Protein AF-A0A150PS14-F1 (afdb_monomer_lite)

Sequence (82 aa):
MTDRSLSRWADHLRGRLPIALGVALLGAAARLSMPAPPARTTDAIAGMLGEAIGGTVSPDDFVWEERGGFLSDALLGRRVLF

Secondary structure (DSSP, 8-state):
--HHHHHHHHHHHHHHHHHHHHHHHHHHHHHHHSPPPPPSSHHHHHHHHHHHHTS---TTS-EEPPP--HHHHHHT--PEE-

pLDDT: mean 82.58, std 8.54, range [54.81, 96.69]

Organism: Sorangium cellulosum (NCBI:txid56)

Radius of gyration: 22.75 Å; chains: 1; bounding box: 52×24×53 Å

Foldseek 3Di:
DCPVVVVVVVVVCVVCVVVVVVVVVVVVVVVVPDPDDFDPDLVSVQVVVQVVVVHGGDSVNKDWDDDPDDVCCVPVNIDIGD

Structure (mmCIF, N/CA/C/O backbone):
data_AF-A0A150PS14-F1
#
_entry.id   AF-A0A150PS14-F1
#
loop_
_atom_site.group_PDB
_atom_site.id
_atom_site.type_symbol
_atom_site.label_atom_id
_atom_site.label_alt_id
_atom_site.label_comp_id
_atom_site.label_asym_id
_atom_site.label_en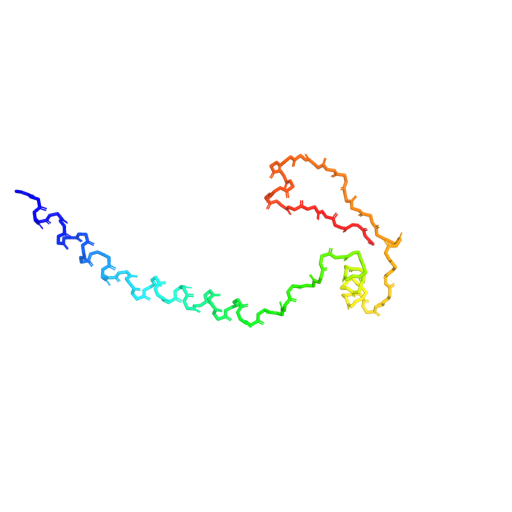tity_id
_atom_site.label_seq_id
_atom_site.pdbx_PDB_ins_code
_atom_site.Cartn_x
_atom_site.Cartn_y
_atom_site.Cartn_z
_atom_site.occupancy
_atom_site.B_iso_or_equiv
_atom_site.auth_seq_id
_atom_site.auth_comp_id
_atom_site.auth_asym_id
_atom_site.auth_atom_id
_atom_site.pdbx_PDB_model_num
ATOM 1 N N . MET A 1 1 ? 37.166 15.354 -32.005 1.00 54.81 1 MET A N 1
ATOM 2 C CA . MET A 1 1 ? 37.091 13.962 -31.483 1.00 54.81 1 MET A CA 1
ATOM 3 C C . MET A 1 1 ? 35.850 13.693 -30.612 1.00 54.81 1 MET A C 1
ATOM 5 O O . MET A 1 1 ? 35.695 12.577 -30.137 1.00 54.81 1 MET A O 1
ATOM 9 N N . THR A 1 2 ? 34.936 14.655 -30.442 1.00 60.88 2 THR A N 1
ATOM 10 C CA . THR A 1 2 ? 33.754 14.589 -29.556 1.00 60.88 2 THR A CA 1
ATOM 11 C C . THR A 1 2 ? 32.485 14.020 -30.216 1.00 60.88 2 THR A C 1
ATOM 13 O O . THR A 1 2 ? 31.738 13.302 -29.554 1.00 60.88 2 THR A O 1
ATOM 16 N N . ASP A 1 3 ? 32.274 14.220 -31.522 1.00 62.44 3 ASP A N 1
ATOM 17 C CA . ASP A 1 3 ? 31.053 13.771 -32.233 1.00 62.44 3 ASP A CA 1
ATOM 18 C C . ASP A 1 3 ? 30.822 12.254 -32.235 1.00 62.44 3 ASP A C 1
ATOM 20 O O . ASP A 1 3 ? 29.691 11.763 -32.168 1.00 62.44 3 ASP A O 1
ATOM 24 N N . ARG A 1 4 ? 31.906 11.475 -32.274 1.00 64.12 4 ARG A N 1
ATOM 25 C CA . ARG A 1 4 ? 31.828 10.007 -32.304 1.00 64.12 4 ARG A CA 1
ATOM 26 C C . ARG A 1 4 ? 31.414 9.411 -30.947 1.00 64.12 4 ARG A C 1
ATOM 28 O O . ARG A 1 4 ? 30.993 8.261 -30.885 1.00 64.12 4 ARG A O 1
ATOM 35 N N . SER A 1 5 ? 31.542 10.183 -29.866 1.00 68.75 5 SER A N 1
ATOM 36 C CA . SER A 1 5 ? 31.079 9.799 -28.529 1.00 68.75 5 SER A CA 1
ATOM 37 C C . SER A 1 5 ? 29.572 10.025 -28.397 1.00 68.75 5 SER A C 1
ATOM 39 O O . SER A 1 5 ? 28.840 9.095 -28.069 1.00 68.75 5 SER A O 1
ATOM 41 N N . LEU A 1 6 ? 29.093 11.226 -28.743 1.00 72.00 6 LEU A N 1
ATOM 42 C CA . LEU A 1 6 ? 27.680 11.609 -28.621 1.00 72.00 6 LEU A CA 1
ATOM 43 C C . LEU A 1 6 ? 26.745 10.719 -29.452 1.00 72.00 6 LEU A C 1
ATOM 45 O O . LEU A 1 6 ? 25.685 10.329 -28.971 1.00 72.00 6 LEU A O 1
ATOM 49 N N . SER A 1 7 ? 27.166 10.336 -30.658 1.00 73.94 7 SER A N 1
ATOM 50 C CA . SER A 1 7 ? 26.425 9.401 -31.520 1.00 73.94 7 SER A CA 1
ATOM 51 C C . SER A 1 7 ? 26.247 8.019 -30.881 1.00 73.94 7 SER A C 1
ATOM 53 O O . SER A 1 7 ? 25.133 7.509 -30.835 1.00 73.94 7 SER A O 1
ATOM 55 N N . ARG A 1 8 ? 27.300 7.449 -30.278 1.00 76.69 8 ARG A N 1
ATOM 56 C CA . ARG A 1 8 ? 27.205 6.161 -29.562 1.00 76.69 8 ARG A CA 1
ATOM 57 C C . ARG A 1 8 ? 26.268 6.221 -28.361 1.00 76.69 8 ARG A C 1
ATOM 59 O O . ARG A 1 8 ? 25.533 5.268 -28.121 1.00 76.69 8 ARG A O 1
ATOM 66 N N . TRP A 1 9 ? 26.289 7.323 -27.613 1.00 73.75 9 TRP A N 1
ATOM 67 C CA . TRP A 1 9 ? 25.358 7.536 -26.503 1.00 73.75 9 TRP A CA 1
ATOM 68 C C . TRP A 1 9 ? 23.915 7.664 -26.997 1.00 73.75 9 TRP A C 1
ATOM 70 O O . TRP A 1 9 ? 23.025 7.036 -26.429 1.00 73.75 9 TRP A O 1
ATOM 80 N N . ALA A 1 10 ? 23.681 8.406 -28.081 1.00 78.81 10 ALA A N 1
ATOM 81 C CA . ALA A 1 10 ? 22.358 8.548 -28.682 1.00 78.81 10 ALA A CA 1
ATOM 82 C C . ALA A 1 10 ? 21.799 7.209 -29.193 1.00 78.81 10 ALA A C 1
ATOM 84 O O . ALA A 1 10 ? 20.632 6.899 -28.953 1.00 78.81 10 ALA A O 1
ATOM 85 N N . ASP A 1 11 ? 22.631 6.384 -29.829 1.00 79.56 11 ASP A N 1
ATOM 86 C CA . ASP A 1 11 ? 22.232 5.059 -30.312 1.00 79.56 11 ASP A CA 1
ATOM 87 C C . ASP A 1 11 ? 21.977 4.085 -29.154 1.00 79.56 11 ASP A C 1
ATOM 89 O O . ASP A 1 11 ? 20.990 3.345 -29.159 1.00 79.56 11 ASP A O 1
ATOM 93 N N . HIS A 1 12 ? 22.806 4.141 -28.106 1.00 75.88 12 HIS A N 1
ATOM 94 C CA . HIS A 1 12 ? 22.605 3.360 -26.885 1.00 75.88 12 HIS A CA 1
ATOM 95 C C . HIS A 1 12 ? 21.293 3.725 -26.172 1.00 75.88 12 HIS A C 1
ATOM 97 O O . HIS A 1 12 ? 20.570 2.843 -25.704 1.00 75.88 12 HIS A O 1
ATOM 103 N N . LEU A 1 13 ? 20.958 5.017 -26.117 1.00 78.06 13 LEU A N 1
ATOM 104 C CA . LEU A 1 13 ? 19.707 5.507 -25.540 1.00 78.06 13 LEU A CA 1
ATOM 105 C C . LEU A 1 13 ? 18.496 5.134 -26.406 1.00 78.06 13 LEU A C 1
ATOM 107 O O . LEU A 1 13 ? 17.491 4.677 -25.864 1.00 78.06 13 LEU A O 1
ATOM 111 N N . ARG A 1 14 ? 18.591 5.235 -27.740 1.00 82.56 14 ARG A N 1
ATOM 112 C CA . ARG A 1 14 ? 17.524 4.796 -28.661 1.00 82.56 14 ARG A CA 1
ATOM 113 C C . ARG A 1 14 ? 17.203 3.317 -28.521 1.00 82.56 14 ARG A C 1
ATOM 115 O O . ARG A 1 14 ? 16.029 2.968 -28.491 1.00 82.56 14 ARG A O 1
ATOM 122 N N . GLY A 1 15 ? 18.218 2.461 -28.394 1.00 84.81 15 GLY A N 1
ATOM 123 C CA . GLY A 1 15 ? 18.015 1.020 -28.228 1.00 84.81 15 GLY A CA 1
ATOM 124 C C . GLY A 1 15 ? 17.272 0.650 -26.939 1.00 84.81 15 GLY A C 1
ATOM 125 O O . GLY A 1 15 ? 16.587 -0.367 -26.891 1.00 84.81 15 GLY A O 1
ATOM 126 N N . ARG A 1 16 ? 17.368 1.488 -25.898 1.00 87.56 16 ARG A N 1
ATOM 127 C CA . ARG A 1 16 ? 16.729 1.259 -24.589 1.00 87.56 16 ARG A CA 1
ATOM 128 C C . ARG A 1 16 ? 15.434 2.037 -24.388 1.00 87.56 16 ARG A C 1
ATOM 130 O O . ARG A 1 16 ? 14.692 1.725 -23.458 1.00 87.56 16 ARG A O 1
ATOM 137 N N . LEU A 1 17 ? 15.140 3.006 -25.254 1.00 90.56 17 LEU A N 1
ATOM 138 C CA . LEU A 1 17 ? 13.935 3.828 -25.176 1.00 90.56 17 LEU A CA 1
ATOM 139 C C . LEU A 1 17 ? 12.642 2.991 -25.141 1.00 90.56 17 LEU A C 1
ATOM 141 O O . LEU A 1 17 ? 11.814 3.277 -24.279 1.00 90.56 17 LEU A O 1
ATOM 145 N N . PRO A 1 18 ? 12.461 1.930 -25.959 1.00 92.69 18 PRO A N 1
ATOM 146 C CA . PRO A 1 18 ? 11.255 1.102 -25.889 1.00 92.69 18 PRO A CA 1
ATOM 147 C C . PRO A 1 18 ? 11.094 0.394 -24.540 1.00 92.69 18 PRO A C 1
ATOM 149 O O . PRO A 1 18 ? 9.987 0.312 -24.017 1.00 92.69 18 PRO A O 1
ATOM 152 N N . ILE A 1 19 ? 12.199 -0.075 -23.951 1.00 92.75 19 ILE A N 1
ATOM 153 C CA . ILE A 1 19 ? 12.193 -0.739 -22.641 1.00 92.75 19 ILE A CA 1
ATOM 154 C C . ILE A 1 19 ? 11.832 0.271 -21.551 1.00 92.75 19 ILE A C 1
ATOM 156 O O . ILE A 1 19 ? 10.944 0.012 -20.745 1.00 92.75 19 ILE A O 1
ATOM 160 N N . ALA A 1 20 ? 12.484 1.436 -21.546 1.00 92.25 20 ALA A N 1
ATOM 161 C CA . ALA A 1 20 ? 12.205 2.495 -20.580 1.00 92.25 20 ALA A CA 1
ATOM 162 C C . ALA A 1 20 ? 10.744 2.965 -20.661 1.00 92.25 20 ALA A C 1
ATOM 164 O O . ALA A 1 20 ? 10.083 3.104 -19.633 1.00 92.25 20 ALA A O 1
ATOM 165 N N . LEU A 1 21 ? 10.223 3.144 -21.879 1.00 94.94 21 LEU A N 1
ATOM 166 C CA . LEU A 1 21 ? 8.828 3.506 -22.109 1.00 94.94 21 LEU A CA 1
ATOM 167 C C . LEU A 1 21 ? 7.881 2.400 -21.630 1.00 94.94 21 LEU A C 1
ATOM 169 O O . LEU A 1 21 ? 6.891 2.692 -20.970 1.00 94.94 21 LEU A O 1
ATOM 173 N N . GLY A 1 22 ? 8.203 1.135 -21.911 1.00 95.94 22 GLY A N 1
ATOM 174 C CA . GLY A 1 22 ? 7.433 -0.016 -21.445 1.00 95.94 22 GLY A CA 1
ATOM 175 C C . GLY A 1 22 ? 7.345 -0.076 -19.921 1.00 95.94 22 GLY A C 1
ATOM 176 O O . GLY A 1 22 ? 6.251 -0.192 -19.376 1.00 95.94 22 GLY A O 1
ATOM 177 N N . VAL A 1 23 ? 8.471 0.087 -19.221 1.00 95.94 23 VAL A N 1
ATOM 178 C CA . VAL A 1 23 ? 8.505 0.137 -17.749 1.00 95.94 23 VAL A CA 1
ATOM 179 C C . VAL A 1 23 ? 7.685 1.314 -17.217 1.00 95.94 23 VAL A C 1
ATOM 181 O O . VAL A 1 23 ? 6.898 1.140 -16.287 1.00 95.94 23 VAL A O 1
ATOM 184 N N . ALA A 1 24 ? 7.818 2.498 -17.821 1.00 95.25 24 ALA A N 1
ATOM 185 C CA . ALA A 1 24 ? 7.054 3.677 -17.421 1.00 95.25 24 ALA A CA 1
ATOM 186 C C . ALA A 1 24 ? 5.540 3.486 -17.619 1.00 95.25 24 ALA A C 1
ATOM 188 O O . ALA A 1 24 ? 4.759 3.818 -16.728 1.00 95.25 24 ALA A O 1
ATOM 189 N N . LEU A 1 25 ? 5.122 2.908 -18.750 1.00 96.69 25 LEU A N 1
ATOM 190 C CA . LEU A 1 25 ? 3.717 2.618 -19.043 1.00 96.69 25 LEU A CA 1
ATOM 191 C C . LEU A 1 25 ? 3.145 1.563 -18.094 1.00 96.69 25 LEU A C 1
ATOM 193 O O . LEU A 1 25 ? 2.040 1.747 -17.591 1.00 96.69 25 LEU A O 1
ATOM 197 N N . LEU A 1 26 ? 3.897 0.500 -17.801 1.00 95.69 26 LEU A N 1
ATOM 198 C CA . LEU A 1 26 ? 3.494 -0.510 -16.819 1.00 95.69 26 LEU A CA 1
ATOM 199 C C . LEU A 1 26 ? 3.320 0.106 -15.426 1.00 95.69 26 LEU A C 1
ATOM 201 O O . LEU A 1 26 ? 2.311 -0.142 -14.769 1.00 95.69 26 LEU A O 1
ATOM 205 N N . GLY A 1 27 ? 4.256 0.956 -14.996 1.00 93.06 27 GLY A N 1
ATOM 206 C CA . GLY A 1 27 ? 4.150 1.683 -13.731 1.00 93.06 27 GLY A CA 1
ATOM 207 C C . GLY A 1 27 ? 2.933 2.611 -13.682 1.00 93.06 27 GLY A C 1
ATOM 208 O O . GLY A 1 27 ? 2.213 2.635 -12.684 1.00 93.06 27 GLY A O 1
ATOM 209 N N . ALA A 1 28 ? 2.655 3.335 -14.769 1.00 92.56 28 ALA A N 1
ATOM 210 C CA . ALA A 1 28 ? 1.483 4.201 -14.871 1.00 92.56 28 ALA A CA 1
ATOM 211 C C . ALA A 1 28 ? 0.170 3.402 -14.821 1.00 92.56 28 ALA A C 1
ATOM 213 O O . ALA A 1 28 ? -0.732 3.752 -14.061 1.00 92.56 28 ALA A O 1
ATOM 214 N N . ALA A 1 29 ? 0.079 2.300 -15.570 1.00 94.50 29 ALA A N 1
ATOM 215 C CA . ALA A 1 29 ? -1.086 1.419 -15.566 1.00 94.50 29 ALA A CA 1
ATOM 216 C C . ALA A 1 29 ? -1.340 0.819 -14.174 1.00 94.50 29 ALA A C 1
ATOM 218 O O . ALA A 1 29 ? -2.471 0.851 -13.685 1.00 94.50 29 ALA A O 1
ATOM 219 N N . ALA A 1 30 ? -0.289 0.348 -13.496 1.00 90.81 30 ALA A N 1
ATOM 220 C CA . ALA A 1 30 ? -0.385 -0.143 -12.124 1.00 90.81 30 ALA A CA 1
ATOM 221 C C . ALA A 1 30 ? -0.878 0.954 -11.168 1.00 90.81 30 ALA A C 1
ATOM 223 O O . ALA A 1 30 ? -1.794 0.725 -10.381 1.00 90.81 30 ALA A O 1
ATOM 224 N N . ARG A 1 31 ? -0.336 2.174 -11.278 1.00 85.12 31 ARG A N 1
ATOM 225 C CA . ARG A 1 31 ? -0.715 3.300 -10.414 1.00 85.12 31 ARG A CA 1
ATOM 226 C C . ARG A 1 31 ? -2.174 3.721 -10.578 1.00 85.12 31 ARG A C 1
ATOM 228 O O . ARG A 1 31 ? -2.785 4.108 -9.582 1.00 85.12 31 ARG A O 1
ATOM 235 N N . LEU A 1 32 ? -2.695 3.675 -11.803 1.00 89.75 32 LEU A N 1
ATOM 236 C CA . LEU A 1 32 ? -4.091 3.991 -12.121 1.00 89.75 32 LEU A CA 1
ATOM 237 C C . LEU A 1 32 ? -5.059 2.874 -11.709 1.00 89.75 32 LEU A C 1
ATOM 239 O O . LEU A 1 32 ? -6.221 3.155 -11.445 1.00 89.75 32 LEU A O 1
ATOM 243 N N . SER A 1 33 ? -4.582 1.629 -11.636 1.00 88.06 33 SER A N 1
ATOM 244 C CA . SER A 1 33 ? -5.389 0.473 -11.219 1.00 88.06 33 SER A CA 1
ATOM 245 C C . SER A 1 33 ? -5.489 0.326 -9.697 1.00 88.06 33 SER A C 1
ATOM 247 O O . SER A 1 33 ? -6.321 -0.430 -9.205 1.00 88.06 33 SER A O 1
ATOM 249 N N . MET A 1 34 ? -4.635 1.020 -8.939 1.00 80.75 34 MET A N 1
ATOM 250 C CA . MET A 1 34 ? -4.685 1.001 -7.480 1.00 80.75 34 MET A CA 1
ATOM 251 C C . MET A 1 34 ? -5.815 1.903 -6.961 1.00 80.75 34 MET A C 1
ATOM 253 O O . MET A 1 34 ? -5.917 3.050 -7.411 1.00 80.75 34 MET A O 1
ATOM 257 N N . PRO A 1 35 ? -6.624 1.435 -5.990 1.00 78.12 35 PRO A N 1
ATOM 258 C CA . PRO A 1 35 ? -7.621 2.278 -5.343 1.00 78.12 35 PRO A CA 1
ATOM 259 C C . PRO A 1 35 ? -6.958 3.515 -4.728 1.00 78.12 35 PRO A C 1
ATOM 261 O O . PRO A 1 35 ? -5.774 3.505 -4.371 1.00 78.12 35 PRO A O 1
ATOM 264 N N . ALA A 1 36 ? -7.719 4.608 -4.638 1.00 77.31 36 ALA A N 1
ATOM 265 C CA . ALA A 1 36 ? -7.233 5.819 -3.994 1.00 77.31 36 ALA A CA 1
ATOM 266 C C . ALA A 1 36 ? -6.770 5.476 -2.566 1.00 77.31 36 ALA A C 1
ATOM 268 O O . ALA A 1 36 ? -7.480 4.752 -1.865 1.00 77.31 36 ALA A O 1
ATOM 269 N N . PRO A 1 37 ? -5.584 5.951 -2.138 1.00 76.88 37 PRO A N 1
ATOM 270 C CA . PRO A 1 37 ? -5.115 5.674 -0.793 1.00 76.88 37 PRO A CA 1
ATOM 271 C C . PRO A 1 37 ? -6.149 6.200 0.211 1.00 76.88 37 PRO A C 1
ATOM 273 O O . PRO A 1 37 ? -6.678 7.299 0.002 1.00 76.88 37 PRO A O 1
ATOM 276 N N . PRO A 1 38 ? -6.443 5.440 1.278 1.00 77.69 38 PRO A N 1
ATOM 277 C CA . PRO A 1 38 ? -7.390 5.870 2.294 1.00 77.69 38 PRO A CA 1
ATOM 278 C C . PRO A 1 38 ? -6.954 7.205 2.904 1.00 77.69 38 PRO A C 1
ATOM 280 O O . PRO A 1 38 ? -5.770 7.571 2.895 1.00 77.69 38 PRO A O 1
ATOM 283 N N . ALA A 1 39 ? -7.927 7.948 3.435 1.00 83.06 39 ALA A N 1
ATOM 284 C CA . ALA A 1 39 ? -7.647 9.182 4.153 1.00 83.06 39 ALA A CA 1
ATOM 285 C C . ALA A 1 39 ? -6.622 8.918 5.270 1.00 83.06 39 ALA A C 1
ATOM 287 O O . ALA A 1 39 ? -6.646 7.878 5.925 1.00 83.06 39 ALA A O 1
ATOM 288 N N . ARG A 1 40 ? -5.694 9.856 5.491 1.00 80.19 40 ARG A N 1
ATOM 289 C CA . ARG A 1 40 ? -4.656 9.736 6.531 1.00 80.19 40 ARG A CA 1
ATOM 290 C C . ARG A 1 40 ? -5.224 10.062 7.915 1.00 80.19 40 ARG A C 1
ATOM 2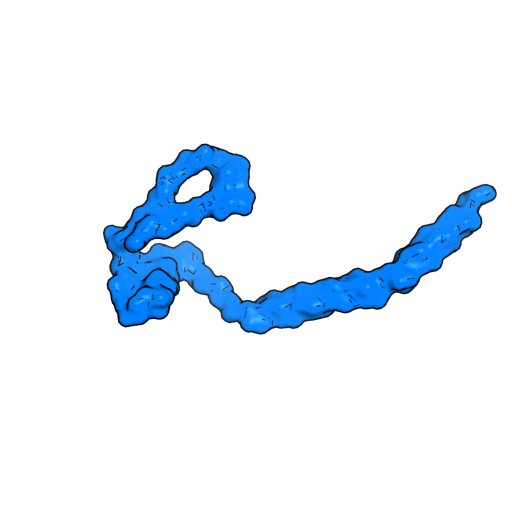92 O O . ARG A 1 40 ? -4.788 11.007 8.565 1.00 80.19 40 ARG A O 1
ATOM 299 N N . THR A 1 41 ? -6.227 9.303 8.324 1.00 87.19 41 THR A N 1
ATOM 300 C CA . THR A 1 41 ? -7.005 9.478 9.554 1.00 87.19 41 THR A CA 1
ATOM 301 C C . THR A 1 41 ? -7.120 8.141 10.271 1.00 87.19 41 THR A C 1
ATOM 303 O O . THR A 1 41 ? -7.171 7.100 9.616 1.00 87.19 41 THR A O 1
ATOM 306 N N . THR A 1 42 ? -7.195 8.160 11.600 1.00 86.00 42 THR A N 1
ATOM 307 C CA . THR A 1 42 ? -7.347 6.953 12.429 1.00 86.00 42 THR A CA 1
ATOM 308 C C . THR A 1 42 ? -8.590 6.149 12.052 1.00 86.00 42 THR A C 1
ATOM 310 O O . THR A 1 42 ? -8.491 4.938 11.895 1.00 86.00 42 THR A O 1
ATOM 313 N N . ASP A 1 43 ? -9.711 6.819 11.779 1.00 86.88 43 ASP A N 1
ATOM 314 C CA . ASP A 1 43 ? -10.978 6.172 11.399 1.00 86.88 43 ASP A CA 1
ATOM 315 C C . ASP A 1 43 ? -10.872 5.382 10.092 1.00 86.88 43 ASP A C 1
ATOM 317 O O . ASP A 1 43 ? -11.408 4.285 9.958 1.00 86.88 43 ASP A O 1
ATOM 321 N N . ALA A 1 44 ? -10.128 5.920 9.126 1.00 85.94 44 ALA A N 1
ATOM 322 C CA . ALA A 1 44 ? -9.901 5.250 7.851 1.00 85.94 44 ALA A CA 1
ATOM 323 C C . ALA A 1 44 ? -9.018 4.005 8.016 1.00 85.94 44 ALA A C 1
ATOM 325 O O . ALA A 1 44 ? -9.206 3.028 7.296 1.00 85.94 44 ALA A O 1
ATOM 326 N N . ILE A 1 45 ? -8.081 4.019 8.971 1.00 87.56 45 ILE A N 1
ATOM 327 C CA . ILE A 1 45 ? -7.258 2.848 9.288 1.00 87.56 45 ILE A CA 1
ATOM 328 C C . ILE A 1 45 ? -8.100 1.799 10.015 1.00 87.56 45 ILE A C 1
ATOM 330 O O . ILE A 1 45 ? -8.071 0.644 9.609 1.00 87.56 45 ILE A O 1
ATOM 334 N N . ALA A 1 46 ? -8.909 2.201 10.999 1.00 88.50 46 ALA A N 1
ATOM 335 C CA . ALA A 1 46 ? -9.890 1.333 11.656 1.00 88.50 46 ALA A CA 1
ATOM 336 C C . ALA A 1 46 ? -10.803 0.631 10.636 1.00 88.50 46 ALA A C 1
ATOM 338 O O . ALA A 1 46 ? -10.927 -0.591 10.655 1.00 88.50 46 ALA A O 1
ATOM 339 N N . GLY A 1 47 ? -11.371 1.384 9.688 1.00 87.31 47 GLY A N 1
ATOM 340 C CA . GLY A 1 47 ? -12.195 0.824 8.615 1.00 87.31 47 GLY A CA 1
ATOM 341 C C . GLY A 1 47 ? -11.436 -0.182 7.747 1.00 87.31 47 GLY A C 1
ATOM 342 O O . GLY A 1 47 ? -11.929 -1.279 7.504 1.00 87.31 47 GLY A O 1
ATOM 34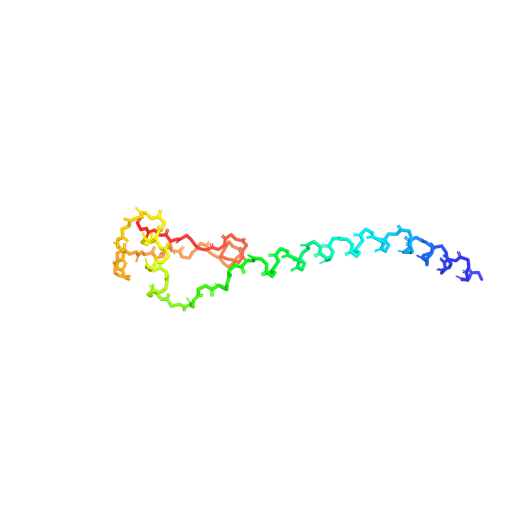3 N N . MET A 1 48 ? -10.208 0.150 7.342 1.00 87.00 48 MET A N 1
ATOM 344 C CA . MET A 1 48 ? -9.383 -0.727 6.505 1.00 87.00 48 MET A CA 1
ATOM 345 C C . MET A 1 48 ? -8.973 -2.023 7.230 1.00 87.00 48 MET A C 1
ATOM 347 O O . MET A 1 48 ? -8.908 -3.086 6.614 1.00 87.00 48 MET A O 1
ATOM 351 N N . LEU A 1 49 ? -8.715 -1.952 8.540 1.00 87.69 49 LEU A N 1
ATOM 352 C CA . LEU A 1 49 ? -8.436 -3.119 9.380 1.00 87.69 49 LEU A CA 1
ATOM 353 C C . LEU A 1 49 ? -9.689 -3.977 9.578 1.00 87.69 49 LEU A C 1
ATOM 355 O O . LEU A 1 49 ? -9.613 -5.195 9.437 1.00 87.69 49 LEU A O 1
ATOM 359 N N . GLY A 1 50 ? -10.837 -3.345 9.836 1.00 88.00 50 GLY A N 1
ATOM 360 C CA . GLY A 1 50 ? -12.136 -4.011 9.940 1.00 88.00 50 GLY A CA 1
ATOM 361 C C . GLY A 1 50 ? -12.495 -4.787 8.673 1.00 88.00 50 GLY A C 1
ATOM 362 O O . GLY A 1 50 ? -12.817 -5.974 8.748 1.00 88.00 50 GLY A O 1
ATOM 363 N N . GLU A 1 51 ? -12.341 -4.170 7.497 1.00 87.81 51 GLU A N 1
ATOM 364 C CA . GLU A 1 51 ? -12.534 -4.839 6.204 1.00 87.81 51 GLU A CA 1
ATOM 365 C C . GLU A 1 51 ? -11.610 -6.051 6.031 1.00 87.81 51 GLU A C 1
ATOM 367 O O . GLU A 1 51 ? -12.059 -7.106 5.581 1.00 87.81 51 GLU A O 1
ATOM 372 N N . ALA A 1 52 ? -10.337 -5.934 6.423 1.00 86.94 52 ALA A N 1
ATOM 373 C CA . ALA A 1 52 ? -9.356 -7.009 6.278 1.00 86.94 52 ALA A CA 1
ATOM 374 C C . ALA A 1 52 ? -9.674 -8.245 7.139 1.00 86.94 52 ALA A C 1
ATOM 376 O O . ALA A 1 52 ? -9.370 -9.365 6.725 1.00 86.94 52 ALA A O 1
ATOM 377 N N . ILE A 1 53 ? -10.286 -8.058 8.313 1.00 88.44 53 ILE A N 1
ATOM 378 C CA . ILE A 1 53 ? -10.662 -9.153 9.225 1.00 88.44 53 ILE A CA 1
ATOM 379 C C . ILE A 1 53 ? -12.125 -9.598 9.079 1.00 88.44 53 ILE A C 1
ATOM 381 O O . ILE A 1 53 ? -12.536 -10.556 9.732 1.00 88.44 53 ILE A O 1
ATOM 385 N N . GLY A 1 54 ? -12.922 -8.918 8.245 1.00 87.00 54 GLY A N 1
ATOM 386 C CA . GLY A 1 54 ? -14.363 -9.158 8.124 1.00 87.00 54 GLY A CA 1
ATOM 387 C C . GLY A 1 54 ? -15.157 -8.761 9.375 1.00 87.00 54 GLY A C 1
ATOM 388 O O . GLY A 1 54 ? -16.143 -9.416 9.709 1.00 87.00 54 GLY A O 1
ATOM 389 N N . GLY A 1 55 ? -14.717 -7.719 10.083 1.00 88.50 55 GLY A N 1
ATOM 390 C CA . GLY A 1 55 ? -15.278 -7.272 11.358 1.00 88.50 55 GLY A CA 1
ATOM 391 C C . GLY A 1 55 ? -15.203 -5.757 11.548 1.00 88.50 55 GLY A C 1
ATOM 392 O O . GLY A 1 55 ? -15.086 -4.998 10.587 1.00 88.50 55 GLY A O 1
ATOM 393 N N . THR A 1 56 ? -15.270 -5.314 12.803 1.00 88.31 56 THR A N 1
ATOM 394 C CA . THR A 1 56 ? -15.206 -3.893 13.173 1.00 88.31 56 THR A CA 1
ATOM 395 C C . THR A 1 56 ? -14.010 -3.671 14.087 1.00 88.31 56 THR A C 1
ATOM 397 O O . THR A 1 56 ? -13.862 -4.392 15.069 1.00 88.31 56 THR A O 1
ATOM 400 N N . VAL A 1 57 ? -13.181 -2.675 13.772 1.00 88.69 57 VAL A N 1
ATOM 401 C CA . VAL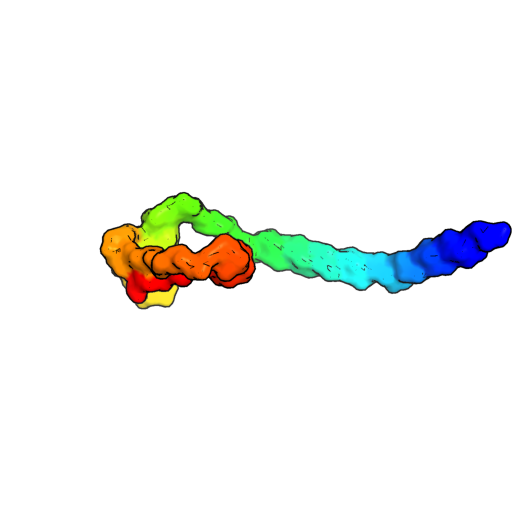 A 1 57 ? -12.056 -2.227 14.606 1.00 88.69 57 VAL A CA 1
ATOM 402 C C . VAL A 1 57 ? -12.309 -0.768 14.980 1.00 88.69 57 VAL A C 1
ATOM 404 O O . VAL A 1 57 ? -12.557 0.051 14.094 1.00 88.69 57 VAL A O 1
ATOM 407 N N . SER A 1 58 ? -12.288 -0.441 16.273 1.00 88.94 58 SER A N 1
ATOM 408 C CA . SER A 1 58 ? -12.364 0.938 16.765 1.00 88.94 58 SER A CA 1
ATOM 409 C C . SER A 1 58 ? -11.001 1.632 16.644 1.00 88.94 58 SER A C 1
ATOM 411 O O . SER A 1 58 ? -9.969 0.966 16.749 1.00 88.94 58 SER A O 1
ATOM 413 N N . PRO A 1 59 ? -10.941 2.969 16.488 1.00 86.69 59 PRO A N 1
ATOM 414 C CA . PRO A 1 59 ? -9.691 3.722 16.609 1.00 86.69 59 PRO A CA 1
ATOM 415 C C . PRO A 1 59 ? -8.927 3.478 17.920 1.00 86.69 59 PRO A C 1
ATOM 417 O O . PRO A 1 59 ? -7.710 3.636 17.945 1.00 86.69 59 PRO A O 1
ATOM 420 N N . ASP A 1 60 ? -9.636 3.090 18.983 1.00 87.25 60 ASP A N 1
ATOM 421 C CA . ASP A 1 60 ? -9.060 2.793 20.301 1.00 87.25 60 ASP A CA 1
ATOM 422 C C . ASP A 1 60 ? -8.534 1.349 20.430 1.00 87.25 60 ASP A C 1
ATOM 424 O O . ASP A 1 60 ? -7.863 1.027 21.410 1.00 87.25 60 ASP A O 1
ATOM 428 N N . ASP A 1 61 ? -8.814 0.482 19.450 1.00 84.19 61 ASP A N 1
ATOM 429 C CA . ASP A 1 61 ? -8.453 -0.943 19.484 1.00 84.19 61 ASP A CA 1
ATOM 430 C C . ASP A 1 61 ? -7.068 -1.224 18.881 1.00 84.19 61 ASP A C 1
ATOM 432 O O . ASP A 1 61 ? -6.574 -2.347 18.956 1.00 84.19 61 ASP A O 1
ATOM 436 N N . PHE A 1 62 ? -6.420 -0.219 18.285 1.00 83.31 62 PHE A N 1
ATOM 437 C CA . PHE A 1 62 ? -5.092 -0.360 17.698 1.00 83.31 62 PHE A CA 1
ATOM 438 C C . PHE A 1 62 ? -4.094 0.633 18.291 1.00 83.31 62 PHE A C 1
ATOM 440 O O . PHE A 1 62 ? -4.429 1.754 18.676 1.00 83.31 62 PHE A O 1
ATOM 447 N N . VAL A 1 63 ? -2.819 0.250 18.305 1.00 83.62 63 VAL A N 1
ATOM 448 C CA . VAL A 1 63 ? -1.717 1.103 18.766 1.00 83.62 63 VAL A CA 1
ATOM 449 C C . VAL A 1 63 ? -0.555 1.015 17.788 1.00 83.62 63 VAL A C 1
ATOM 451 O O . VAL A 1 63 ? -0.246 -0.040 17.228 1.00 83.62 63 VAL A O 1
ATOM 454 N N . TRP A 1 64 ? 0.087 2.154 17.527 1.00 81.06 64 TRP A N 1
ATOM 455 C CA . TRP A 1 64 ? 1.273 2.188 16.674 1.00 81.06 64 TRP A CA 1
ATOM 456 C C . TRP A 1 64 ? 2.474 1.684 17.455 1.00 81.06 64 TRP A C 1
ATOM 458 O O . TRP A 1 64 ? 2.676 2.084 18.599 1.00 81.06 64 TRP A O 1
ATOM 468 N N . GLU A 1 65 ? 3.300 0.865 16.807 1.00 80.75 65 GLU A N 1
ATOM 469 C CA . GLU A 1 65 ? 4.585 0.451 17.366 1.00 80.75 65 GLU A CA 1
ATOM 470 C C . GLU A 1 65 ? 5.417 1.676 17.796 1.00 80.75 65 GLU A C 1
ATOM 472 O O . GLU A 1 65 ? 5.345 2.748 17.183 1.00 80.75 65 GLU A O 1
ATOM 477 N N . GLU A 1 66 ? 6.208 1.547 18.861 1.00 78.62 66 GLU A N 1
ATOM 478 C CA . GLU A 1 66 ? 7.117 2.624 19.256 1.00 78.62 66 GLU A CA 1
ATOM 479 C C . GLU A 1 66 ? 8.093 2.965 18.118 1.00 78.62 66 GLU A C 1
ATOM 481 O O . GLU A 1 66 ? 8.422 2.141 17.263 1.00 78.62 66 GLU A O 1
ATOM 486 N N . ARG A 1 67 ? 8.554 4.221 18.070 1.00 76.69 67 ARG A N 1
ATOM 487 C CA . ARG A 1 67 ? 9.466 4.668 17.007 1.00 76.69 67 ARG A CA 1
ATOM 488 C C . ARG A 1 67 ? 10.793 3.910 17.094 1.00 76.69 67 ARG A C 1
ATOM 490 O O . ARG A 1 67 ? 11.532 4.097 18.056 1.00 76.69 67 ARG A O 1
ATOM 497 N N . GLY A 1 68 ? 11.128 3.147 16.053 1.00 73.38 68 GLY A N 1
ATOM 498 C CA . GLY A 1 68 ? 12.382 2.388 15.965 1.00 73.38 68 GLY A CA 1
ATOM 499 C C . GLY A 1 68 ? 13.591 3.228 15.530 1.00 73.38 68 GLY A C 1
ATOM 500 O O . GLY A 1 68 ? 14.733 2.810 15.707 1.00 73.38 68 GLY A O 1
ATOM 501 N N . GLY A 1 69 ? 13.361 4.423 14.971 1.00 82.44 69 GLY A N 1
ATOM 502 C CA . GLY A 1 69 ? 14.398 5.383 14.571 1.00 82.44 69 GLY A CA 1
ATOM 503 C C . GLY A 1 69 ? 14.207 5.892 13.140 1.00 82.44 69 GLY A C 1
ATOM 504 O O . GLY A 1 69 ? 13.570 5.237 12.324 1.00 82.44 69 GLY A O 1
ATOM 505 N N . PHE A 1 70 ? 14.773 7.061 12.807 1.00 78.44 70 PHE A N 1
ATOM 506 C CA . PHE A 1 70 ? 14.476 7.776 11.550 1.00 78.44 70 PHE A CA 1
ATOM 507 C C . PHE A 1 70 ? 14.638 6.920 10.285 1.00 78.44 70 PHE A C 1
ATOM 509 O O . PHE A 1 70 ? 13.764 6.923 9.424 1.00 78.44 70 PHE A O 1
ATOM 516 N N . LEU A 1 71 ? 15.743 6.176 10.176 1.00 81.62 71 LEU A N 1
ATOM 517 C CA . LEU A 1 71 ? 16.031 5.385 8.979 1.00 81.62 71 LEU A CA 1
ATOM 518 C C . LEU A 1 71 ? 15.115 4.156 8.861 1.00 81.62 71 LEU A C 1
ATOM 520 O O . LEU A 1 71 ? 14.701 3.806 7.758 1.00 81.62 71 LEU A O 1
ATOM 524 N N . SER A 1 72 ? 14.771 3.537 9.994 1.00 77.88 72 SER A N 1
ATOM 525 C CA . SER A 1 72 ? 13.862 2.387 10.042 1.00 77.88 72 SER A CA 1
ATOM 526 C C . SER A 1 72 ? 12.436 2.813 9.697 1.00 77.88 72 SER A C 1
ATOM 528 O O . SER A 1 72 ? 11.828 2.247 8.792 1.00 77.88 72 SER A O 1
ATOM 530 N N . ASP A 1 73 ? 11.947 3.881 10.334 1.00 79.56 73 ASP A N 1
ATOM 531 C CA . ASP A 1 73 ? 10.617 4.444 10.091 1.00 79.56 73 ASP A CA 1
ATOM 532 C C . ASP A 1 73 ? 10.459 4.928 8.633 1.00 79.56 73 ASP A C 1
ATOM 534 O O . ASP A 1 73 ? 9.372 4.825 8.068 1.00 79.56 73 ASP A O 1
ATOM 538 N N . ALA A 1 74 ? 11.523 5.446 8.005 1.00 77.12 74 ALA A N 1
ATOM 539 C CA . ALA A 1 74 ? 11.472 5.952 6.631 1.00 77.12 74 ALA A CA 1
ATOM 540 C C . ALA A 1 74 ? 11.488 4.848 5.561 1.00 77.12 74 ALA A C 1
ATOM 542 O O . ALA A 1 74 ? 10.880 5.021 4.506 1.00 77.12 74 ALA A O 1
ATOM 543 N N . LEU A 1 75 ? 12.199 3.740 5.803 1.00 80.25 75 LEU A N 1
ATOM 544 C CA . LEU A 1 75 ? 12.380 2.673 4.810 1.00 80.25 75 LEU A CA 1
ATOM 545 C C . LEU A 1 75 ? 11.386 1.522 4.972 1.00 80.25 75 LEU A C 1
ATOM 547 O O . LEU A 1 75 ? 10.929 0.973 3.973 1.00 80.25 75 LEU A O 1
ATOM 551 N N . LEU A 1 76 ? 11.063 1.149 6.210 1.00 79.06 76 LEU A N 1
ATOM 552 C CA . LEU A 1 76 ? 10.184 0.017 6.518 1.00 79.06 76 LEU A CA 1
ATOM 553 C C . LEU A 1 76 ? 8.782 0.470 6.942 1.00 79.06 76 LEU A C 1
ATOM 555 O O . LEU A 1 76 ? 7.844 -0.326 6.912 1.00 79.06 76 LEU A O 1
ATOM 559 N N . GLY A 1 77 ? 8.626 1.747 7.300 1.00 75.88 77 GLY A N 1
ATOM 560 C CA . GLY A 1 77 ? 7.402 2.263 7.894 1.00 75.88 77 GLY A CA 1
ATOM 561 C C . GLY A 1 77 ? 7.276 1.876 9.367 1.00 75.88 77 GLY A C 1
ATOM 562 O O . GLY A 1 77 ? 8.227 1.425 10.002 1.00 75.88 77 GLY A O 1
ATOM 563 N N . ARG A 1 78 ? 6.076 2.070 9.916 1.00 76.81 78 ARG A N 1
ATOM 564 C CA . ARG A 1 78 ? 5.726 1.685 11.285 1.00 76.81 78 ARG A CA 1
ATOM 565 C C . ARG A 1 78 ? 4.596 0.674 11.244 1.00 76.81 78 ARG A C 1
ATOM 567 O O . ARG A 1 78 ? 3.655 0.849 10.468 1.00 76.81 78 ARG A O 1
ATOM 574 N N . ARG A 1 79 ? 4.689 -0.371 12.063 1.00 75.19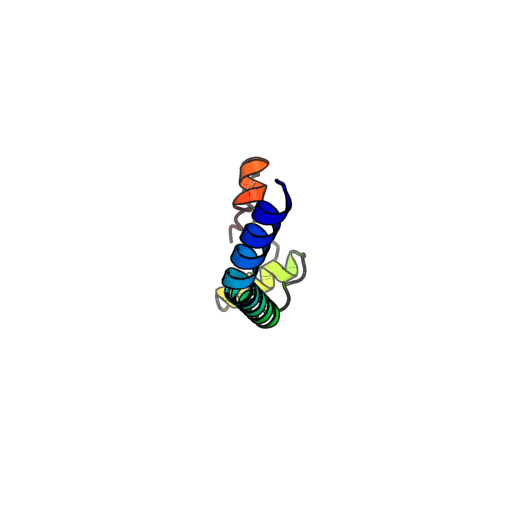 79 ARG A N 1
ATOM 575 C CA . ARG A 1 79 ? 3.652 -1.398 12.123 1.00 75.19 79 ARG A CA 1
ATOM 576 C C . ARG A 1 79 ? 2.482 -0.910 12.972 1.00 75.19 79 ARG A C 1
ATOM 57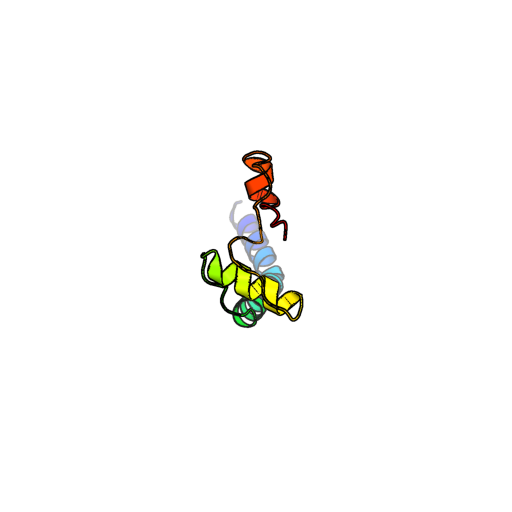8 O O . ARG A 1 79 ? 2.654 -0.209 13.970 1.00 75.19 79 ARG A O 1
ATOM 585 N N . VAL A 1 80 ? 1.294 -1.295 12.533 1.00 70.31 80 VAL A N 1
ATOM 586 C CA . VAL A 1 80 ? 0.040 -1.140 13.264 1.00 70.31 80 VAL A CA 1
ATOM 587 C C . VAL A 1 80 ? -0.208 -2.448 14.004 1.00 70.31 80 VAL A C 1
ATOM 589 O O . VAL A 1 80 ? -0.228 -3.503 13.367 1.00 70.31 80 VAL A O 1
ATOM 592 N N . LEU A 1 81 ? -0.335 -2.385 15.328 1.00 71.94 81 LEU A N 1
ATOM 593 C CA . LEU A 1 81 ? -0.710 -3.519 16.169 1.00 71.94 81 LEU A CA 1
ATOM 594 C C . LEU A 1 81 ? -2.203 -3.380 16.485 1.00 71.94 81 LEU A C 1
ATOM 596 O O . LEU A 1 81 ? -2.616 -2.318 16.951 1.00 71.94 81 LEU A O 1
ATOM 600 N N . PHE A 1 82 ? -2.987 -4.407 16.169 1.00 67.88 82 PHE A N 1
ATOM 601 C CA . PHE A 1 82 ? -4.442 -4.471 16.316 1.00 67.88 82 PHE A CA 1
ATOM 602 C C . PHE A 1 82 ? -4.865 -5.922 16.563 1.00 67.88 82 PHE A C 1
ATOM 604 O O . PHE A 1 82 ? -4.092 -6.824 16.151 1.00 67.88 82 PHE A O 1
#